Protein AF-A0A918XCP7-F1 (afdb_monomer)

pLDDT: mean 73.58, std 17.28, range [39.91, 93.5]

Mean predicted aligned error: 12.97 Å

Secondary structure (DSSP, 8-state):
-------S--B-TTS-BPPPHHHHHHHHHHHHTTT-EEEE-SS-EEEEE-PPTTSPPEEEEESSHHHHHHHHHHHHS------PPP-----

Radius of gyration: 19.3 Å; Cα contacts (8 Å, |Δi|>4): 84; chains: 1; bounding box: 57×40×42 Å

Foldseek 3Di:
DDPPPPPDQPADPVRDGDQDPVNLQVVCCVVCVVAWDWDDPVFKIKTWGDDDPPDDIDIDMDRDSVVSVVVVVVVPPPPPPPPPPPPPPDD

Structure (mmCIF, N/CA/C/O backbone):
data_AF-A0A918XCP7-F1
#
_entry.id   AF-A0A918XCP7-F1
#
loop_
_atom_site.group_PDB
_atom_site.id
_atom_site.type_symbol
_atom_site.label_atom_id
_atom_site.label_alt_id
_atom_site.label_comp_id
_atom_site.label_asym_id
_atom_site.label_entity_id
_atom_site.label_seq_id
_atom_site.pdbx_PDB_ins_code
_atom_site.Cartn_x
_atom_site.Cartn_y
_atom_site.Cartn_z
_atom_site.occupancy
_atom_site.B_iso_or_equiv
_atom_site.auth_seq_id
_atom_site.auth_comp_id
_atom_site.auth_asym_id
_atom_site.a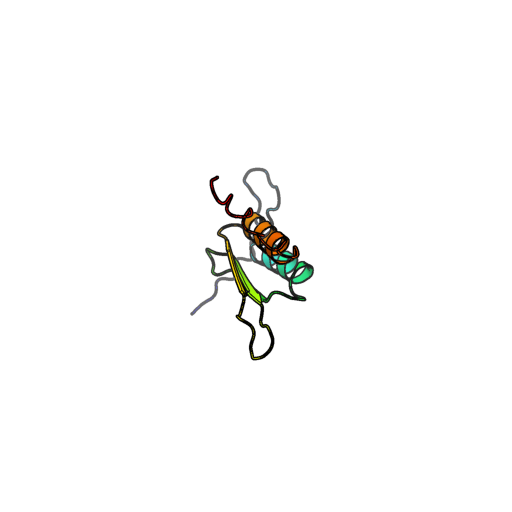uth_atom_id
_atom_site.pdbx_PDB_model_num
ATOM 1 N N . MET A 1 1 ? -2.500 -19.983 15.152 1.00 40.84 1 MET A N 1
ATOM 2 C CA . MET A 1 1 ? -2.045 -18.578 15.064 1.00 40.84 1 MET A CA 1
ATOM 3 C C . MET A 1 1 ? -3.289 -17.719 14.862 1.00 40.84 1 MET A C 1
ATOM 5 O O . MET A 1 1 ? -3.942 -17.861 13.839 1.00 40.84 1 MET A O 1
ATOM 9 N N . ARG A 1 2 ? -3.727 -16.986 15.893 1.00 39.91 2 ARG A N 1
ATOM 10 C CA . ARG A 1 2 ? -5.011 -16.263 15.920 1.00 39.91 2 ARG A CA 1
ATOM 11 C C . ARG A 1 2 ? -4.729 -14.826 15.479 1.00 39.91 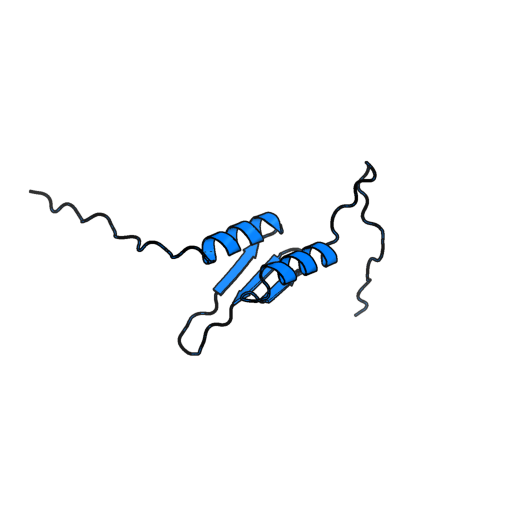2 ARG A C 1
ATOM 13 O O . ARG A 1 2 ? -4.019 -14.120 16.183 1.00 39.91 2 ARG A O 1
ATOM 20 N N . ILE A 1 3 ? -5.197 -14.431 14.298 1.00 41.56 3 ILE A N 1
ATOM 21 C CA . ILE A 1 3 ? -5.099 -13.044 13.830 1.00 41.56 3 ILE A CA 1
ATOM 22 C C . ILE A 1 3 ? -6.237 -12.297 14.524 1.00 41.56 3 ILE A C 1
ATOM 24 O O . ILE A 1 3 ? -7.403 -12.502 14.188 1.00 41.56 3 ILE A O 1
ATOM 28 N N . THR A 1 4 ? -5.928 -11.500 15.543 1.00 46.56 4 THR A N 1
ATOM 29 C CA . THR A 1 4 ? -6.885 -10.556 16.125 1.00 46.56 4 THR A CA 1
ATOM 30 C C . THR A 1 4 ? -7.180 -9.503 15.064 1.00 46.56 4 THR A C 1
ATOM 32 O O . THR A 1 4 ? -6.362 -8.632 14.784 1.00 46.56 4 THR A O 1
ATOM 35 N N . ARG A 1 5 ? -8.336 -9.623 14.412 1.00 47.53 5 ARG A N 1
ATOM 36 C CA . ARG A 1 5 ? -8.892 -8.566 13.572 1.00 47.53 5 ARG A CA 1
ATOM 37 C C . ARG A 1 5 ? -9.370 -7.479 14.533 1.0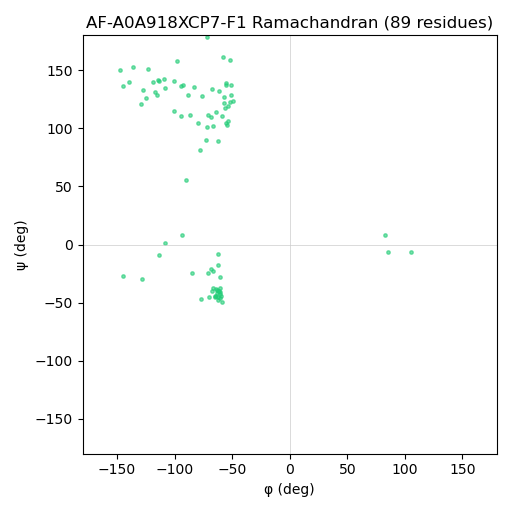0 47.53 5 ARG A C 1
ATOM 39 O O . ARG A 1 5 ? -10.374 -7.659 15.215 1.00 47.53 5 ARG A O 1
ATOM 46 N N . HIS A 1 6 ? -8.589 -6.417 14.684 1.00 52.19 6 HIS A N 1
ATOM 47 C CA . HIS A 1 6 ? -8.997 -5.258 15.469 1.00 52.19 6 HIS A CA 1
ATOM 48 C C . HIS A 1 6 ? -10.070 -4.498 14.667 1.00 52.19 6 HIS A C 1
ATOM 50 O O . HIS A 1 6 ? -9.749 -3.661 13.836 1.00 52.19 6 HIS A O 1
ATOM 56 N N . GLU A 1 7 ? -11.345 -4.847 14.865 1.00 58.00 7 GLU A N 1
ATOM 57 C CA . GLU A 1 7 ? -12.518 -4.108 14.360 1.00 58.00 7 GLU A CA 1
ATOM 58 C C . GLU A 1 7 ? -12.962 -3.052 15.391 1.00 58.00 7 GLU A C 1
ATOM 60 O O . GLU A 1 7 ? -14.092 -3.057 15.872 1.00 58.00 7 GLU A O 1
ATOM 65 N N . GLY A 1 8 ? -12.042 -2.172 15.795 1.00 51.34 8 GLY A N 1
ATOM 66 C CA . GLY A 1 8 ? -12.367 -0.986 16.591 1.00 51.34 8 GLY A CA 1
ATOM 67 C C . GLY A 1 8 ? -12.411 0.243 15.690 1.00 51.34 8 GLY A C 1
ATOM 68 O O . GLY A 1 8 ? -11.574 0.368 14.803 1.00 51.34 8 GLY A O 1
ATOM 69 N N . LEU A 1 9 ? -13.353 1.165 15.903 1.00 52.00 9 LEU A N 1
ATOM 70 C CA . LEU A 1 9 ? -13.261 2.505 15.316 1.00 52.00 9 LEU A CA 1
ATOM 71 C C . LEU A 1 9 ? -11.954 3.156 15.809 1.00 52.00 9 LEU A C 1
ATOM 73 O O . LEU A 1 9 ? -11.829 3.454 16.996 1.00 52.00 9 LEU A O 1
ATOM 77 N N . HIS A 1 10 ? -10.977 3.351 14.920 1.00 57.28 10 HIS A N 1
ATOM 78 C CA . HIS A 1 10 ? -9.714 4.023 15.239 1.00 57.28 10 HIS A CA 1
ATOM 79 C C . HIS A 1 10 ? -9.944 5.541 15.269 1.00 57.28 10 HIS A C 1
ATOM 81 O O . HIS A 1 10 ? -9.721 6.249 14.289 1.00 57.28 10 HIS A O 1
ATOM 87 N N . GLN A 1 11 ? -10.456 6.027 16.396 1.00 50.78 11 GLN A N 1
ATOM 88 C CA . GLN A 1 11 ? -10.540 7.453 16.697 1.00 50.78 11 GLN A CA 1
ATOM 89 C C . GLN A 1 11 ? -9.297 7.870 17.485 1.00 50.78 11 GLN A C 1
ATOM 91 O O . GLN A 1 11 ? -8.863 7.151 18.388 1.00 50.78 11 GLN A O 1
ATOM 96 N N . ASP A 1 12 ? -8.713 9.018 17.153 1.00 54.00 12 ASP A N 1
ATOM 97 C CA . ASP A 1 12 ? -7.746 9.655 18.045 1.00 54.00 12 ASP A CA 1
ATOM 98 C C . ASP A 1 12 ? -8.442 10.261 19.280 1.00 54.00 12 ASP A C 1
ATOM 100 O O . ASP A 1 12 ? -9.665 10.225 19.433 1.00 54.00 12 ASP A O 1
ATOM 104 N N . LEU A 1 13 ? -7.649 10.847 20.180 1.00 49.47 13 LEU A N 1
ATOM 105 C CA . LEU A 1 13 ? -8.141 11.511 21.392 1.00 49.47 13 LEU A CA 1
ATOM 106 C C . LEU A 1 13 ? -9.060 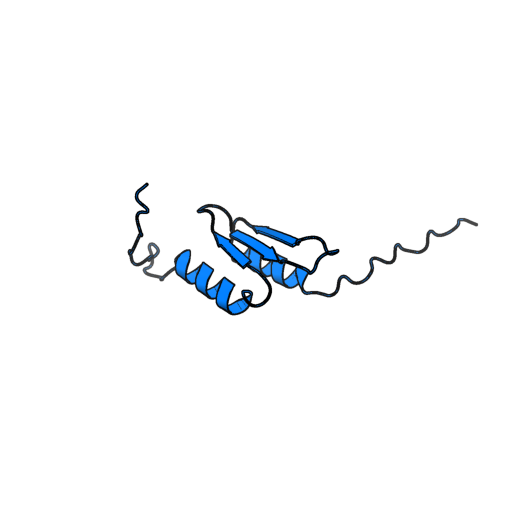12.717 21.107 1.00 49.47 13 LEU A C 1
ATOM 108 O O . LEU A 1 13 ? -9.638 13.260 22.047 1.00 49.47 13 LEU A O 1
ATOM 112 N N . THR A 1 14 ? -9.193 13.146 19.848 1.00 54.31 14 THR A N 1
ATOM 113 C CA . THR A 1 14 ? -10.074 14.239 19.416 1.00 54.31 14 THR A CA 1
ATOM 114 C C . THR A 1 14 ? -11.295 13.745 18.631 1.00 54.31 14 THR A C 1
ATOM 116 O O . THR A 1 14 ? -12.130 14.561 18.243 1.00 54.31 14 THR A O 1
ATOM 119 N N . GLY A 1 15 ? -11.460 12.428 18.450 1.00 52.88 15 GLY A N 1
ATOM 120 C CA . GLY A 1 15 ? -12.588 11.832 17.727 1.00 52.88 15 GLY A CA 1
ATOM 121 C C . GLY A 1 15 ? -12.414 11.808 16.204 1.00 52.88 15 GLY A C 1
ATOM 122 O O . GLY A 1 15 ? -13.354 11.454 15.490 1.00 52.88 15 GLY A O 1
ATOM 123 N N . GLN A 1 16 ? -11.235 12.164 15.689 1.00 50.06 16 GLN A N 1
ATOM 124 C CA . GLN A 1 16 ? -10.933 12.102 14.266 1.00 50.06 16 GLN A CA 1
ATOM 125 C C . GLN A 1 16 ? -10.690 10.639 13.872 1.00 50.06 16 GLN A C 1
ATOM 127 O O . GLN A 1 16 ? -9.887 9.946 14.497 1.00 50.06 16 GLN A O 1
ATOM 132 N N . ALA A 1 17 ? -11.376 10.151 12.836 1.00 57.62 17 ALA A N 1
ATOM 133 C CA . ALA A 1 17 ? -11.128 8.817 12.296 1.00 57.62 17 ALA A CA 1
ATOM 134 C C . ALA A 1 17 ? -9.779 8.812 11.563 1.00 57.62 17 ALA A C 1
ATOM 136 O O . ALA A 1 17 ? -9.632 9.455 10.522 1.00 57.62 17 ALA A O 1
ATOM 137 N N . TRP A 1 18 ? -8.788 8.112 12.109 1.00 58.88 18 TRP A N 1
ATOM 138 C CA . TRP A 1 18 ? -7.557 7.819 11.379 1.00 58.88 18 TRP A CA 1
ATOM 139 C C . TRP A 1 18 ? -7.812 6.584 10.518 1.00 58.88 18 TRP A C 1
ATOM 141 O O . TRP A 1 18 ? -8.39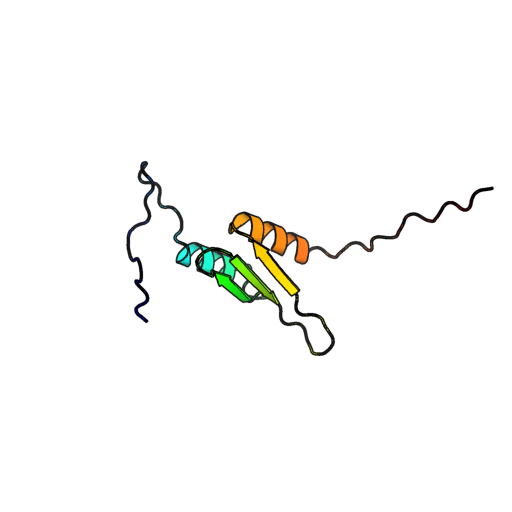7 5.613 10.997 1.00 58.88 18 TRP A O 1
ATOM 151 N N . GLU A 1 19 ? -7.384 6.611 9.252 1.00 68.94 19 GLU A N 1
ATOM 152 C CA . GLU A 1 19 ? -7.474 5.435 8.382 1.00 68.94 19 GLU A CA 1
ATOM 153 C C . GLU A 1 19 ? -6.730 4.271 9.041 1.00 68.94 19 GLU A C 1
ATOM 155 O O . GLU A 1 19 ? -5.529 4.353 9.316 1.00 68.94 19 GLU A O 1
ATOM 160 N N . THR A 1 20 ? -7.437 3.167 9.274 1.00 78.94 20 THR A N 1
ATOM 161 C CA . THR A 1 20 ? -6.819 1.923 9.738 1.00 78.94 20 THR A CA 1
ATOM 162 C C . THR A 1 20 ? -5.752 1.464 8.743 1.00 78.94 20 THR A C 1
ATOM 164 O O . THR A 1 20 ? -5.748 1.842 7.564 1.00 78.94 20 THR A O 1
ATOM 167 N N . GLU A 1 21 ? -4.841 0.587 9.164 1.00 82.06 21 GLU A N 1
ATOM 168 C CA . GLU A 1 21 ? -3.849 0.026 8.244 1.00 82.06 21 GLU A CA 1
ATOM 169 C C . GLU A 1 21 ? -4.525 -0.747 7.105 1.00 82.06 21 GLU A C 1
ATOM 171 O O . GLU A 1 21 ? -4.001 -0.803 5.994 1.00 82.06 21 GLU A O 1
ATOM 176 N N . HIS A 1 22 ? -5.719 -1.298 7.341 1.00 80.69 22 HIS A N 1
ATOM 177 C CA . HIS A 1 22 ? -6.506 -1.956 6.305 1.00 80.69 22 HIS A CA 1
ATOM 178 C C . HIS A 1 22 ? -7.067 -0.963 5.279 1.00 80.69 22 HIS A C 1
ATOM 180 O O . HIS A 1 22 ? -6.945 -1.204 4.078 1.00 80.69 22 HIS A O 1
ATOM 186 N N . GLU A 1 23 ? -7.629 0.161 5.729 1.00 86.00 23 GLU A N 1
ATOM 187 C CA . GLU A 1 23 ? -8.130 1.227 4.851 1.00 86.00 23 GLU A CA 1
ATOM 188 C C . GLU A 1 23 ? -6.995 1.882 4.065 1.00 86.00 23 GLU A C 1
ATOM 190 O O . GLU A 1 23 ? -7.074 2.005 2.842 1.00 86.00 23 GLU A O 1
ATOM 195 N N . THR A 1 24 ? -5.885 2.186 4.738 1.00 88.50 24 THR A N 1
ATOM 196 C CA . THR A 1 24 ? -4.675 2.710 4.099 1.00 88.50 24 THR A CA 1
ATOM 197 C C . THR A 1 24 ? -4.144 1.725 3.053 1.00 88.50 24 THR A C 1
ATOM 199 O O . THR A 1 24 ? -3.822 2.116 1.931 1.00 88.50 24 THR A O 1
ATOM 202 N N . LEU A 1 25 ? -4.091 0.424 3.366 1.00 88.31 25 LEU A N 1
ATOM 203 C CA . LEU A 1 25 ? -3.671 -0.600 2.409 1.00 88.31 25 LEU A CA 1
ATOM 204 C C . LEU A 1 25 ? -4.626 -0.694 1.216 1.00 88.31 25 LEU A C 1
ATOM 206 O O . LEU A 1 25 ? -4.164 -0.821 0.080 1.00 88.31 25 LEU A O 1
ATOM 210 N N . ALA A 1 26 ? -5.937 -0.625 1.451 1.00 89.81 26 ALA A N 1
ATOM 211 C CA . ALA A 1 26 ? -6.941 -0.629 0.394 1.00 89.81 26 ALA A CA 1
ATOM 212 C C . ALA A 1 26 ? -6.786 0.592 -0.523 1.00 89.81 26 ALA A C 1
ATOM 214 O O . ALA A 1 26 ? -6.748 0.425 -1.742 1.00 89.81 26 ALA A O 1
ATOM 215 N N . ARG A 1 27 ? -6.588 1.791 0.040 1.00 92.06 27 ARG A N 1
ATOM 216 C CA . ARG A 1 27 ? -6.308 3.025 -0.711 1.00 92.06 27 ARG A CA 1
ATOM 217 C C . ARG A 1 27 ? -5.046 2.894 -1.560 1.00 92.06 27 ARG A C 1
ATOM 219 O O . ARG A 1 27 ? -5.067 3.176 -2.759 1.00 92.06 27 ARG A O 1
ATOM 226 N N . LEU A 1 28 ? -3.950 2.428 -0.959 1.00 91.38 28 LEU A N 1
ATOM 227 C CA . LEU A 1 28 ? -2.678 2.230 -1.654 1.00 91.38 28 LEU A CA 1
ATOM 228 C C . LEU A 1 28 ? -2.814 1.227 -2.802 1.00 91.38 28 LEU A C 1
ATOM 230 O O . LEU A 1 28 ? -2.315 1.479 -3.897 1.00 91.38 28 LEU A O 1
ATOM 234 N N . ARG A 1 29 ? -3.525 0.117 -2.587 1.00 93.06 29 ARG A N 1
ATOM 235 C CA . ARG A 1 29 ? -3.796 -0.880 -3.632 1.00 93.06 29 ARG A CA 1
ATOM 236 C C . ARG A 1 29 ? -4.721 -0.348 -4.719 1.00 93.06 29 ARG A C 1
ATOM 238 O O . ARG A 1 29 ? -4.463 -0.612 -5.885 1.00 93.06 29 ARG A O 1
ATOM 245 N N . ALA A 1 30 ? -5.747 0.424 -4.381 1.00 92.62 30 ALA A N 1
ATOM 246 C CA . ALA A 1 30 ? -6.616 1.042 -5.380 1.00 92.62 30 ALA A CA 1
ATOM 247 C C . ALA A 1 30 ? -5.823 1.987 -6.296 1.00 92.62 30 ALA A C 1
ATOM 249 O O . ALA A 1 30 ? -6.000 1.980 -7.512 1.00 92.62 30 ALA A O 1
ATOM 250 N N . ARG A 1 31 ? -4.891 2.756 -5.721 1.00 92.81 31 ARG A N 1
ATOM 251 C CA . ARG A 1 31 ? -4.077 3.721 -6.465 1.00 92.81 31 ARG A CA 1
ATOM 252 C C . ARG A 1 31 ? -2.948 3.070 -7.266 1.00 92.81 31 ARG A C 1
ATOM 254 O O . ARG A 1 31 ? -2.757 3.389 -8.436 1.00 92.81 31 ARG A O 1
ATOM 261 N N . TRP A 1 32 ? -2.193 2.164 -6.652 1.00 91.69 32 TRP A N 1
ATOM 262 C CA . TRP A 1 32 ? -0.924 1.654 -7.190 1.00 91.69 32 TRP A CA 1
ATOM 263 C C . TRP A 1 32 ? -0.960 0.171 -7.579 1.00 91.69 32 TRP A C 1
ATOM 265 O O . TRP A 1 32 ? -0.028 -0.314 -8.220 1.00 91.69 32 TRP A O 1
ATOM 275 N N . GLY A 1 33 ? -2.036 -0.546 -7.241 1.00 88.25 33 GLY A N 1
ATOM 276 C CA . GLY A 1 33 ? -2.183 -1.999 -7.406 1.00 88.25 33 GLY A CA 1
ATOM 277 C C . GLY A 1 33 ? -2.118 -2.502 -8.845 1.00 88.25 33 GLY A C 1
ATOM 278 O O . GLY A 1 33 ? -1.857 -3.676 -9.077 1.00 88.25 33 GLY A O 1
ATOM 279 N N . HIS A 1 34 ? -2.303 -1.611 -9.819 1.00 88.38 34 HIS A N 1
ATOM 280 C CA . HIS A 1 34 ? -2.157 -1.924 -11.239 1.00 88.38 34 HIS A CA 1
ATOM 281 C C . HIS A 1 34 ? -0.699 -2.217 -11.644 1.00 88.38 34 HIS A C 1
ATOM 283 O O . HIS A 1 34 ? -0.465 -2.845 -12.674 1.00 88.38 34 HIS A O 1
ATOM 289 N N . ARG A 1 35 ? 0.285 -1.757 -10.859 1.00 85.81 35 ARG A N 1
ATOM 290 C CA . ARG A 1 35 ? 1.723 -1.936 -11.132 1.00 85.81 35 ARG A CA 1
ATOM 291 C C . ARG A 1 35 ? 2.496 -2.516 -9.951 1.00 85.81 35 ARG A C 1
ATOM 293 O O . ARG A 1 35 ? 3.499 -3.196 -10.156 1.00 85.81 35 ARG A O 1
ATOM 300 N N . TRP A 1 36 ? 2.042 -2.238 -8.735 1.00 90.00 36 TRP A N 1
ATOM 301 C CA . TRP A 1 36 ? 2.720 -2.594 -7.498 1.00 90.00 36 TRP A CA 1
ATOM 302 C C . TRP A 1 36 ? 1.871 -3.552 -6.674 1.00 90.00 36 TRP A C 1
ATOM 304 O O . TRP A 1 36 ? 0.706 -3.292 -6.392 1.00 90.00 36 TRP A O 1
ATOM 314 N N . HIS A 1 37 ? 2.478 -4.633 -6.211 1.00 91.06 37 HIS A N 1
ATOM 315 C CA . HIS A 1 37 ? 1.916 -5.477 -5.176 1.00 91.06 37 HIS A CA 1
ATOM 316 C C . HIS A 1 37 ? 2.306 -4.912 -3.804 1.00 91.06 37 HIS A C 1
ATOM 318 O O . HIS A 1 37 ? 3.479 -4.919 -3.437 1.00 91.06 37 HIS A O 1
ATOM 324 N N . ILE A 1 38 ? 1.323 -4.393 -3.059 1.00 92.94 38 ILE A N 1
ATOM 325 C CA . ILE A 1 38 ? 1.548 -3.687 -1.787 1.00 92.94 38 ILE A CA 1
ATOM 326 C C . ILE A 1 38 ? 1.071 -4.529 -0.604 1.00 92.94 38 ILE A C 1
ATOM 328 O O . ILE A 1 38 ? -0.042 -5.074 -0.618 1.00 92.94 38 ILE A O 1
ATOM 332 N N . VAL A 1 39 ? 1.901 -4.599 0.437 1.00 92.31 39 VAL A N 1
ATOM 333 C CA . VAL A 1 39 ? 1.628 -5.280 1.708 1.00 92.31 39 VAL A CA 1
ATOM 334 C C . VAL A 1 39 ? 2.058 -4.419 2.897 1.00 92.31 39 VAL A C 1
ATOM 336 O O . VAL A 1 39 ? 2.981 -3.612 2.794 1.00 92.31 39 VAL A O 1
ATOM 339 N N . TYR A 1 40 ? 1.405 -4.624 4.039 1.00 88.88 40 TYR A N 1
ATOM 340 C CA . TYR A 1 40 ? 1.821 -4.076 5.327 1.00 88.88 40 TYR A CA 1
ATOM 341 C C . TYR A 1 40 ? 2.209 -5.220 6.261 1.00 88.88 40 TYR A C 1
ATOM 343 O O . TYR A 1 40 ? 1.449 -6.172 6.428 1.00 88.88 40 TYR A O 1
ATOM 351 N N . THR A 1 41 ? 3.395 -5.141 6.859 1.00 88.25 41 THR A N 1
ATOM 352 C CA . THR A 1 41 ? 3.948 -6.205 7.716 1.00 88.25 41 THR A CA 1
ATOM 353 C C . THR A 1 41 ? 3.644 -6.018 9.205 1.00 88.25 41 THR A C 1
ATOM 355 O O . THR A 1 41 ? 4.217 -6.713 10.039 1.00 88.25 41 THR A O 1
ATOM 358 N N . GLY A 1 42 ? 2.794 -5.053 9.570 1.00 82.56 42 GLY A N 1
ATOM 359 C CA . GLY A 1 42 ? 2.595 -4.641 10.966 1.00 82.56 42 GLY A CA 1
ATOM 360 C C . GLY A 1 42 ? 3.602 -3.592 11.452 1.00 82.56 42 GLY A C 1
ATOM 361 O O . GLY A 1 42 ? 3.480 -3.096 12.566 1.00 82.56 42 GLY A O 1
ATOM 362 N N . ARG A 1 43 ? 4.617 -3.264 10.640 1.00 85.06 43 ARG A N 1
ATOM 363 C CA . ARG A 1 43 ? 5.626 -2.226 10.938 1.00 85.06 43 ARG A CA 1
ATOM 364 C C . ARG A 1 43 ? 6.088 -1.454 9.711 1.00 85.06 43 ARG A C 1
ATOM 366 O O . ARG A 1 43 ? 6.526 -0.316 9.831 1.00 85.06 43 ARG A O 1
ATOM 373 N N . THR A 1 44 ? 6.031 -2.074 8.538 1.00 88.75 44 THR A N 1
ATOM 374 C CA . THR A 1 44 ? 6.589 -1.503 7.315 1.00 88.75 44 THR A CA 1
ATOM 375 C C . THR A 1 44 ? 5.655 -1.767 6.150 1.00 88.75 44 THR A C 1
ATOM 377 O O . THR A 1 44 ? 5.077 -2.848 6.020 1.00 88.75 44 THR A O 1
ATOM 380 N N . TRP A 1 45 ? 5.520 -0.759 5.302 1.00 92.31 45 TRP A N 1
ATOM 381 C CA . TRP A 1 45 ? 4.834 -0.839 4.028 1.00 92.31 45 TRP A CA 1
ATOM 382 C C . TRP A 1 45 ? 5.833 -1.270 2.968 1.00 92.31 45 TRP A C 1
ATOM 384 O O . TRP A 1 45 ? 6.911 -0.688 2.871 1.00 92.31 45 TRP A O 1
ATOM 394 N N . ILE A 1 46 ? 5.491 -2.294 2.196 1.00 91.75 46 ILE A N 1
ATOM 395 C CA . ILE A 1 46 ? 6.355 -2.848 1.154 1.00 91.75 46 ILE A CA 1
ATOM 396 C C . ILE A 1 46 ? 5.561 -2.887 -0.144 1.00 91.75 46 ILE A C 1
ATOM 398 O O . ILE A 1 46 ? 4.426 -3.365 -0.161 1.00 91.75 46 ILE A O 1
ATOM 402 N N . ALA A 1 47 ? 6.167 -2.414 -1.225 1.00 93.50 47 ALA A N 1
ATOM 403 C CA . ALA A 1 47 ? 5.621 -2.467 -2.567 1.00 93.50 47 ALA A CA 1
ATOM 404 C C . ALA A 1 47 ? 6.613 -3.158 -3.502 1.00 93.50 47 ALA A 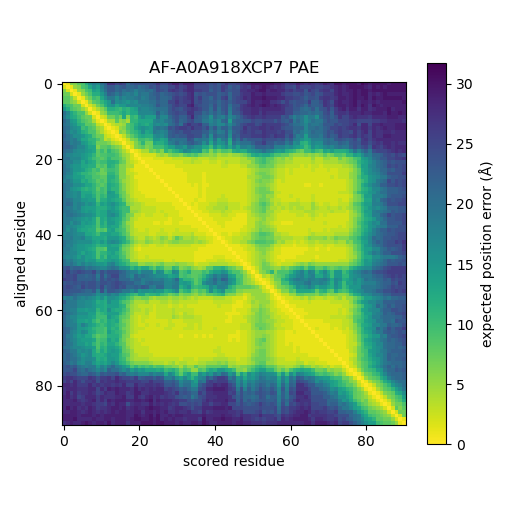C 1
ATOM 406 O O . ALA A 1 47 ? 7.770 -2.756 -3.600 1.00 93.50 47 ALA A O 1
ATOM 407 N N . THR A 1 48 ? 6.159 -4.189 -4.209 1.00 91.69 48 THR A N 1
ATOM 408 C CA . THR A 1 48 ? 6.977 -4.926 -5.176 1.00 91.69 48 THR A CA 1
ATOM 409 C C . THR A 1 48 ? 6.386 -4.839 -6.578 1.00 91.69 48 THR A C 1
ATOM 411 O O . THR A 1 48 ? 5.172 -4.930 -6.743 1.00 91.69 48 THR A O 1
ATOM 414 N N . THR A 1 49 ? 7.218 -4.687 -7.610 1.00 88.25 49 THR A N 1
ATOM 415 C CA . THR A 1 49 ? 6.793 -4.899 -9.006 1.00 88.25 49 THR A CA 1
ATOM 416 C C . THR A 1 49 ? 7.417 -6.168 -9.552 1.00 88.25 49 THR A C 1
ATOM 418 O O . THR A 1 49 ? 8.584 -6.462 -9.298 1.00 88.25 49 THR A O 1
ATOM 421 N N . TYR A 1 50 ? 6.651 -6.901 -10.352 1.00 74.12 50 TYR A N 1
ATOM 422 C CA . TYR A 1 50 ? 7.189 -7.974 -11.175 1.00 74.12 50 TYR A CA 1
ATOM 423 C C . TYR A 1 50 ? 7.341 -7.448 -12.598 1.00 74.12 50 TYR A C 1
ATOM 425 O O . TYR A 1 50 ? 6.350 -7.130 -13.256 1.00 74.12 50 TYR A O 1
ATOM 433 N N . HIS A 1 51 ? 8.578 -7.354 -13.079 1.00 67.19 51 HIS A N 1
ATOM 434 C CA . HIS A 1 51 ? 8.833 -7.163 -14.502 1.00 67.19 51 HIS A CA 1
ATOM 435 C C . HIS A 1 51 ? 9.150 -8.506 -15.173 1.00 67.19 51 HIS A C 1
ATOM 437 O O . HIS A 1 51 ? 9.495 -9.489 -14.520 1.00 67.19 51 HIS A O 1
ATOM 443 N N . ARG A 1 52 ? 8.954 -8.547 -16.497 1.00 58.38 52 ARG A N 1
ATOM 444 C CA . ARG A 1 52 ? 9.134 -9.727 -17.358 1.00 58.38 52 ARG A CA 1
ATOM 445 C C . ARG A 1 52 ? 10.511 -10.392 -17.160 1.00 58.38 52 ARG A C 1
ATOM 447 O O . ARG A 1 52 ? 11.447 -9.711 -16.739 1.00 58.38 52 ARG A O 1
ATOM 454 N N . PRO A 1 53 ? 10.664 -11.680 -17.528 1.00 54.31 53 PRO A N 1
ATOM 455 C CA . PRO A 1 53 ? 11.957 -12.361 -17.490 1.00 54.31 53 PRO A CA 1
ATOM 456 C C . PRO A 1 53 ? 13.044 -11.519 -18.176 1.00 54.31 53 PRO A C 1
ATOM 458 O O . PRO A 1 53 ? 12.873 -11.116 -19.325 1.00 54.31 53 PRO A O 1
ATOM 461 N N . GLY A 1 54 ? 14.123 -11.213 -17.448 1.00 61.56 54 GLY A N 1
ATOM 462 C CA . GLY A 1 54 ? 15.206 -10.324 -17.895 1.00 61.56 54 GLY A CA 1
ATOM 463 C C . GLY A 1 54 ? 15.218 -8.927 -17.257 1.00 61.56 54 GLY A C 1
ATOM 464 O O . GLY A 1 54 ? 16.175 -8.187 -17.456 1.00 61.56 54 GLY A O 1
ATOM 465 N N . HIS A 1 55 ? 14.207 -8.567 -16.460 1.00 63.47 55 HIS A N 1
ATOM 466 C CA . HIS A 1 55 ? 14.171 -7.312 -15.705 1.00 63.47 55 HIS A CA 1
ATOM 467 C C . HIS A 1 55 ? 14.212 -7.560 -14.194 1.00 63.47 55 HIS A C 1
ATOM 469 O O . HIS A 1 55 ? 13.580 -8.485 -13.687 1.00 63.47 55 HIS A O 1
ATOM 475 N N . CYS A 1 56 ? 14.930 -6.705 -13.465 1.00 65.69 56 CYS A N 1
ATOM 476 C CA . CYS A 1 56 ? 14.989 -6.772 -12.008 1.00 65.69 56 CYS A CA 1
ATOM 477 C C . CYS A 1 56 ? 13.631 -6.419 -11.380 1.00 65.69 56 CYS A C 1
ATOM 479 O O . CYS A 1 56 ? 13.020 -5.408 -11.730 1.00 65.69 56 CYS A O 1
ATOM 481 N N . THR A 1 57 ? 13.193 -7.231 -10.416 1.00 79.69 57 THR A N 1
ATOM 482 C CA . THR A 1 57 ? 12.109 -6.904 -9.478 1.00 79.69 57 THR A CA 1
ATOM 483 C C . THR A 1 57 ? 12.468 -5.624 -8.729 1.00 79.69 57 THR A C 1
ATOM 485 O O . THR A 1 57 ? 13.545 -5.546 -8.134 1.00 79.69 57 THR A O 1
ATOM 488 N N . GLN A 1 58 ? 11.577 -4.631 -8.737 1.00 84.88 58 GLN A N 1
ATOM 489 C CA . GLN A 1 58 ? 11.755 -3.423 -7.933 1.00 84.88 58 GLN A CA 1
ATOM 490 C C . GLN A 1 58 ? 11.018 -3.577 -6.604 1.00 84.88 58 GLN A C 1
ATOM 492 O O . GLN A 1 58 ? 9.886 -4.063 -6.571 1.00 84.88 58 GLN A O 1
ATOM 497 N N . VAL A 1 59 ? 11.672 -3.170 -5.516 1.00 89.44 59 VAL A N 1
ATOM 498 C CA . VAL A 1 59 ? 11.135 -3.235 -4.156 1.00 89.44 59 VAL A CA 1
ATOM 499 C C . VAL A 1 59 ? 11.300 -1.868 -3.510 1.00 89.44 59 VAL A C 1
ATOM 501 O O . VAL A 1 59 ? 12.420 -1.384 -3.384 1.00 89.44 59 VAL A O 1
ATOM 504 N N . GLU A 1 60 ? 10.188 -1.276 -3.091 1.00 91.69 60 GLU A N 1
ATOM 505 C CA . GLU A 1 60 ? 10.153 -0.049 -2.298 1.00 91.69 60 GLU A CA 1
ATOM 506 C C . GLU A 1 60 ? 9.608 -0.381 -0.909 1.00 91.69 60 GLU A C 1
ATOM 508 O O . GLU A 1 60 ? 8.689 -1.197 -0.766 1.00 91.69 60 GLU A O 1
ATOM 513 N N . SER A 1 61 ? 10.175 0.230 0.127 1.00 91.56 61 SER A N 1
ATOM 514 C CA . SER A 1 61 ? 9.737 0.002 1.500 1.00 91.56 61 SER A CA 1
ATOM 515 C C . SER A 1 61 ? 9.842 1.264 2.334 1.00 91.56 61 SER A C 1
ATOM 517 O O . SER A 1 61 ? 10.864 1.955 2.297 1.00 91.56 61 SER A O 1
ATOM 519 N N . ALA A 1 62 ? 8.816 1.528 3.137 1.00 90.06 62 ALA A N 1
ATOM 520 C CA . ALA A 1 62 ? 8.790 2.685 4.015 1.00 90.06 62 ALA A CA 1
ATOM 521 C C . ALA A 1 62 ? 8.031 2.411 5.326 1.00 90.06 62 ALA A C 1
ATOM 523 O O . ALA A 1 62 ? 7.089 1.613 5.349 1.00 90.06 62 ALA A O 1
ATOM 524 N N . PRO A 1 63 ? 8.407 3.074 6.435 1.00 82.69 63 PRO A N 1
ATOM 525 C CA . PRO A 1 63 ? 7.714 2.950 7.717 1.00 82.69 63 PRO A CA 1
ATOM 526 C C . PRO A 1 63 ? 6.327 3.609 7.716 1.00 82.69 63 PRO A C 1
ATOM 528 O O . PRO A 1 63 ? 5.462 3.201 8.485 1.00 82.69 63 PRO A O 1
ATOM 531 N N . THR A 1 64 ? 6.084 4.594 6.845 1.00 86.69 64 THR A N 1
ATOM 532 C CA . THR A 1 64 ? 4.797 5.299 6.749 1.00 86.69 64 THR A CA 1
ATOM 533 C C . THR A 1 64 ? 4.211 5.202 5.339 1.00 86.69 64 THR A C 1
ATOM 535 O O . THR A 1 64 ? 4.964 5.122 4.363 1.00 86.69 64 THR A O 1
ATOM 538 N N . PRO A 1 65 ? 2.872 5.239 5.197 1.00 85.94 65 PRO A N 1
ATOM 539 C CA . PRO A 1 65 ? 2.233 5.163 3.886 1.00 85.94 65 PRO A CA 1
ATOM 540 C C . PRO A 1 65 ? 2.605 6.356 2.998 1.00 85.94 65 PRO A C 1
ATOM 542 O O . PRO A 1 65 ? 2.887 6.165 1.821 1.00 85.94 65 PRO A O 1
ATOM 545 N N . GLY A 1 66 ? 2.706 7.569 3.557 1.00 87.12 66 GLY A N 1
ATOM 546 C CA . GLY A 1 66 ? 3.090 8.761 2.792 1.00 87.12 66 GLY A CA 1
ATOM 547 C C . GLY A 1 66 ? 4.499 8.671 2.197 1.00 87.12 66 GLY A C 1
ATOM 548 O O . GLY A 1 66 ? 4.700 9.025 1.038 1.00 87.12 66 GLY A O 1
ATOM 549 N N . GLN A 1 67 ? 5.463 8.127 2.950 1.00 87.94 67 GLN A N 1
ATOM 550 C CA . GLN A 1 67 ? 6.816 7.893 2.435 1.00 87.94 67 GLN A CA 1
ATOM 551 C C . GLN A 1 67 ? 6.832 6.819 1.343 1.00 87.94 67 GLN A C 1
ATOM 553 O O . GLN A 1 67 ? 7.556 6.969 0.358 1.00 87.94 67 GLN A O 1
ATOM 558 N N . LEU A 1 68 ? 6.017 5.764 1.483 1.00 91.69 68 LEU A N 1
ATOM 559 C CA . LEU A 1 68 ? 5.878 4.764 0.427 1.00 91.69 68 LEU A CA 1
ATOM 560 C C . LEU A 1 68 ? 5.312 5.409 -0.846 1.00 91.69 68 LEU A C 1
ATOM 562 O O . LEU A 1 68 ? 5.872 5.223 -1.919 1.00 91.69 68 LEU A O 1
ATOM 566 N N . GLU A 1 69 ? 4.248 6.209 -0.752 1.00 91.62 69 GLU A N 1
ATOM 567 C CA . GLU A 1 69 ? 3.652 6.883 -1.918 1.00 91.62 69 GLU A CA 1
ATOM 568 C C . GLU A 1 69 ? 4.634 7.827 -2.626 1.00 91.62 69 GLU A C 1
ATOM 570 O O . GLU A 1 69 ? 4.651 7.887 -3.859 1.00 91.62 69 GLU A O 1
ATOM 575 N N . GLU A 1 70 ? 5.483 8.532 -1.878 1.00 91.19 70 GLU A N 1
ATOM 576 C CA . GLU A 1 70 ? 6.528 9.385 -2.446 1.00 91.19 70 GLU A CA 1
ATOM 577 C C . GLU A 1 70 ? 7.579 8.559 -3.210 1.00 91.19 70 GLU A C 1
ATOM 579 O O . GLU A 1 70 ? 7.956 8.909 -4.332 1.00 91.19 70 GLU A O 1
ATOM 584 N N . GLN A 1 71 ? 8.028 7.435 -2.637 1.00 90.56 71 GLN A N 1
ATOM 585 C CA . GLN A 1 71 ? 8.941 6.499 -3.305 1.00 90.56 71 GLN A CA 1
ATOM 586 C C . GLN A 1 71 ? 8.317 5.921 -4.581 1.00 90.56 71 GLN A C 1
ATOM 588 O O . GLN A 1 71 ? 8.944 5.952 -5.639 1.00 90.56 71 GLN A O 1
ATOM 593 N N . LEU A 1 72 ? 7.057 5.483 -4.514 1.00 90.25 72 LEU A N 1
ATOM 594 C CA . LEU A 1 72 ? 6.313 4.958 -5.661 1.00 90.25 72 LEU A CA 1
ATOM 595 C C . LEU A 1 72 ? 6.148 6.002 -6.771 1.00 90.25 72 LEU A C 1
ATOM 597 O O . LEU A 1 72 ? 6.323 5.689 -7.948 1.00 90.25 72 LEU A O 1
ATOM 601 N N . THR A 1 73 ? 5.881 7.255 -6.406 1.00 89.50 73 THR A N 1
ATOM 602 C CA . THR A 1 73 ? 5.799 8.370 -7.360 1.00 89.50 73 THR A CA 1
ATOM 603 C C . THR A 1 73 ? 7.148 8.615 -8.036 1.00 89.50 73 THR A C 1
ATOM 605 O O . THR A 1 73 ? 7.213 8.744 -9.259 1.00 89.50 73 THR A O 1
ATOM 608 N N . ARG A 1 74 ? 8.249 8.609 -7.271 1.00 86.50 74 ARG A N 1
ATOM 609 C CA . ARG A 1 74 ? 9.610 8.740 -7.820 1.00 86.50 74 ARG A CA 1
ATOM 610 C C . ARG A 1 74 ? 9.991 7.577 -8.733 1.00 86.50 74 ARG A C 1
ATOM 612 O O . ARG A 1 74 ? 10.629 7.800 -9.756 1.00 86.50 74 ARG A O 1
ATOM 619 N N . ALA A 1 75 ? 9.583 6.358 -8.397 1.00 83.19 75 ALA A N 1
ATOM 620 C CA . ALA A 1 75 ? 9.843 5.168 -9.201 1.00 83.19 75 ALA A CA 1
ATOM 621 C C . ALA A 1 75 ? 9.117 5.177 -10.561 1.00 83.19 75 ALA A C 1
ATOM 623 O O . ALA A 1 75 ? 9.538 4.487 -11.490 1.00 83.19 75 ALA A O 1
ATOM 624 N N . LEU A 1 76 ? 8.031 5.947 -10.687 1.00 76.00 76 LEU A N 1
ATOM 625 C CA . LEU A 1 76 ? 7.299 6.134 -11.941 1.00 76.00 76 LEU A CA 1
ATOM 626 C C . LEU A 1 76 ? 7.884 7.220 -12.838 1.00 76.00 76 LEU A C 1
ATOM 628 O O . LEU A 1 76 ? 7.665 7.171 -14.050 1.00 76.00 76 LEU A O 1
ATOM 632 N N . ALA A 1 77 ? 8.602 8.191 -12.269 1.00 69.69 77 ALA A N 1
ATOM 633 C CA . ALA A 1 77 ? 9.267 9.205 -13.066 1.00 69.69 77 ALA A CA 1
ATOM 634 C C . ALA A 1 77 ? 10.296 8.518 -13.982 1.00 69.69 77 ALA A C 1
ATOM 636 O O . ALA A 1 77 ? 11.070 7.680 -13.504 1.00 69.69 77 ALA A O 1
ATOM 637 N N . PRO A 1 78 ? 10.335 8.837 -15.292 1.00 56.38 78 PRO A N 1
ATOM 638 C CA . PRO A 1 78 ? 11.437 8.394 -16.124 1.00 56.38 78 PRO A CA 1
ATOM 639 C C . PRO A 1 78 ? 12.708 8.905 -15.458 1.00 56.38 78 PRO A C 1
ATOM 641 O O . PRO A 1 78 ? 12.873 10.112 -15.278 1.00 56.38 78 PRO A O 1
ATOM 644 N N . ARG A 1 79 ? 13.574 7.979 -15.030 1.00 56.31 79 ARG A N 1
ATOM 645 C CA . ARG A 1 79 ? 14.918 8.325 -14.581 1.00 56.31 79 ARG A CA 1
ATOM 646 C C . ARG A 1 79 ? 15.531 9.101 -15.735 1.00 56.31 79 ARG A C 1
ATOM 648 O O . ARG A 1 79 ? 15.878 8.498 -16.749 1.00 56.31 79 ARG A O 1
ATOM 655 N N . ALA A 1 80 ? 15.604 10.426 -15.616 1.00 50.94 80 ALA A N 1
ATOM 656 C CA . ALA A 1 80 ? 16.431 11.206 -16.513 1.00 50.94 80 ALA A CA 1
ATOM 657 C C . ALA A 1 80 ? 17.801 10.521 -16.481 1.00 50.94 80 ALA A C 1
ATOM 659 O O . ALA A 1 80 ? 18.274 10.206 -15.379 1.00 50.94 80 ALA A O 1
ATOM 660 N N . PRO A 1 81 ? 18.398 10.178 -17.635 1.00 50.09 81 PRO A N 1
ATOM 661 C CA . PRO A 1 81 ? 19.741 9.646 -17.617 1.00 50.09 81 PRO A CA 1
ATOM 662 C C . PRO A 1 81 ? 20.579 10.654 -16.837 1.00 50.09 81 PRO A C 1
ATOM 664 O O . PRO A 1 81 ? 20.634 11.831 -17.195 1.00 50.09 81 PRO A O 1
ATOM 667 N N . VAL A 1 82 ? 21.172 10.206 -15.729 1.00 55.25 82 VAL A N 1
ATOM 668 C CA . VAL A 1 82 ? 22.299 10.910 -15.130 1.00 55.25 82 VAL A CA 1
ATOM 669 C C . VAL A 1 82 ? 23.371 10.842 -16.204 1.00 55.25 82 VAL A C 1
ATOM 671 O O . VAL A 1 82 ? 24.101 9.863 -16.315 1.00 55.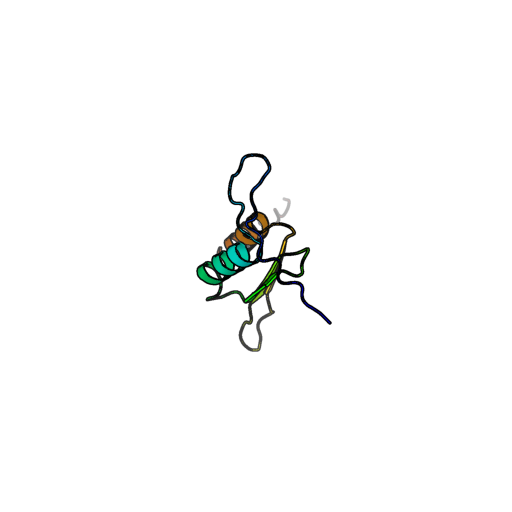25 82 VAL A O 1
ATOM 674 N N . VAL A 1 83 ? 23.371 11.834 -17.089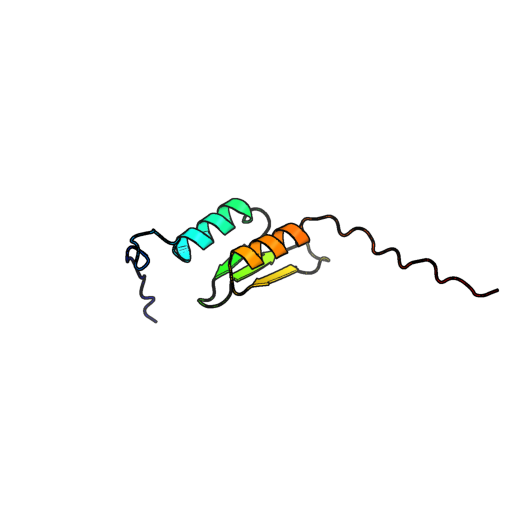 1.00 56.97 83 VAL A N 1
ATOM 675 C CA . VAL A 1 83 ? 24.505 12.123 -17.944 1.00 56.97 83 VAL A CA 1
ATOM 676 C C . VAL A 1 83 ? 25.553 12.626 -16.958 1.00 56.97 83 VAL A C 1
ATOM 678 O O . VAL A 1 83 ? 25.334 13.683 -16.358 1.00 56.97 83 VAL A O 1
ATOM 681 N N . PRO A 1 84 ? 26.631 11.869 -16.676 1.00 60.44 84 PRO A N 1
ATOM 682 C CA . PRO A 1 84 ? 27.717 12.431 -15.895 1.00 60.44 84 PRO A CA 1
ATOM 683 C C . PRO A 1 84 ? 28.168 13.710 -16.613 1.00 60.44 84 PRO A C 1
ATOM 685 O O . PRO A 1 84 ? 28.234 13.700 -17.848 1.00 60.44 84 PRO A O 1
ATOM 688 N N . PRO A 1 85 ? 28.435 14.815 -15.892 1.00 59.94 85 PRO A N 1
ATOM 689 C CA . PRO A 1 85 ? 28.986 15.998 -16.536 1.00 59.94 85 PRO A CA 1
ATOM 690 C C . PRO A 1 85 ? 30.212 15.556 -17.345 1.00 59.94 85 PRO A C 1
ATOM 692 O O . PRO A 1 85 ? 30.970 14.707 -16.853 1.00 59.94 85 PRO A O 1
ATOM 695 N N . PRO A 1 86 ? 30.396 16.047 -18.588 1.00 59.12 86 PRO A N 1
ATOM 696 C CA . PRO A 1 86 ? 31.586 15.714 -19.351 1.00 59.12 86 PRO A CA 1
ATOM 697 C C . PRO A 1 86 ? 32.782 16.015 -18.456 1.00 59.12 86 PRO A C 1
ATOM 699 O O . PRO A 1 86 ? 32.904 17.119 -17.926 1.00 59.12 86 PRO A O 1
ATOM 702 N N . ARG A 1 87 ? 33.612 14.994 -18.214 1.00 61.50 87 ARG A N 1
ATOM 703 C CA . ARG A 1 87 ? 34.885 15.157 -17.520 1.00 61.50 87 ARG A CA 1
ATOM 704 C C . ARG A 1 87 ? 35.616 16.250 -18.288 1.00 61.50 87 ARG A C 1
ATOM 706 O O . ARG A 1 87 ? 36.047 15.988 -19.407 1.00 61.50 87 ARG A O 1
ATOM 713 N N . SER A 1 88 ? 35.702 17.455 -17.724 1.00 54.00 88 SER A N 1
ATOM 714 C CA . SER A 1 88 ? 36.553 18.506 -18.264 1.00 54.00 88 SER A CA 1
ATOM 715 C C . SER A 1 88 ? 37.951 17.913 -18.353 1.00 54.00 88 SER A C 1
ATOM 717 O O . SER A 1 88 ? 38.600 17.668 -17.335 1.00 54.00 88 SER A O 1
ATOM 719 N N . ALA A 1 89 ? 38.365 17.568 -19.570 1.00 54.72 89 ALA A N 1
ATOM 720 C CA . ALA A 1 89 ? 39.752 17.293 -19.858 1.00 54.72 89 ALA A CA 1
ATOM 721 C C . ALA A 1 89 ? 40.471 18.616 -19.615 1.00 54.72 89 ALA A C 1
ATOM 723 O O . ALA A 1 89 ? 40.164 19.615 -20.265 1.00 54.72 89 ALA A O 1
ATOM 7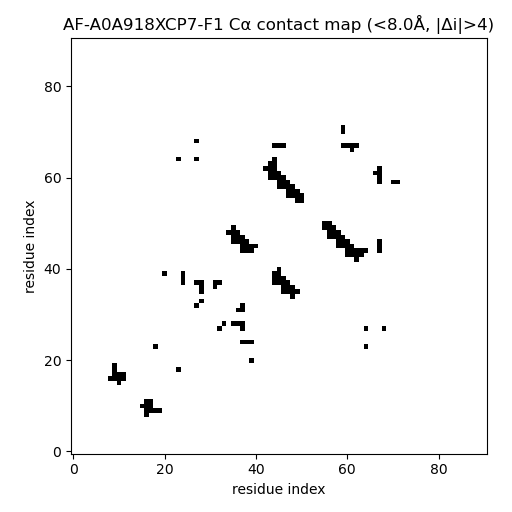24 N N . GLY A 1 90 ? 41.333 18.632 -18.601 1.00 57.56 90 GLY A N 1
ATOM 725 C CA . GLY A 1 90 ? 42.221 19.754 -18.362 1.00 57.56 90 GLY A CA 1
ATOM 726 C C . GLY A 1 90 ? 43.055 20.036 -19.609 1.00 57.56 90 GLY A C 1
ATOM 727 O O . GLY A 1 90 ? 43.522 19.105 -20.270 1.00 57.56 90 GLY A O 1
ATOM 728 N N . GLY A 1 91 ? 43.213 21.321 -19.898 1.00 48.00 91 GLY A N 1
ATOM 729 C CA . GLY A 1 91 ? 44.171 21.895 -20.829 1.00 48.00 91 GLY A CA 1
ATOM 730 C C . GLY A 1 91 ? 44.596 23.237 -20.270 1.00 48.00 91 GLY A C 1
ATOM 731 O O . GLY A 1 91 ? 43.676 23.999 -19.895 1.00 48.00 91 GLY A O 1
#

Nearest PDB structures (foldseek):
  8xih-assembly1_B  TM=5.918E-01  e=3.547E+00  Mucilaginibacter paludis DSM 18603
  4uoi-assembly4_B-3  TM=4.257E-01  e=1.418E+00  Hepatitis C virus (isolate H77)
  4uoi-assembly2_D  TM=4.379E-01  e=1.617E+00  Hepatitis C virus (isolate H77)
  4uoi-assembly1_A  TM=4.271E-01  e=1.726E+00  Hepatitis C virus (isolate H77)
  4uoi-assembly4_F  TM=4.005E-01  e=3.112E+00  Hepatitis C virus (isolate H77)

Sequence (91 aa):
MRITRHEGLHQDLTGQAWETEHETLARLRARWGHRWHIVYTGRTWIATTYHRPGHCTQVESAPTPGQLEEQLTRALAPRAPVVPPPRSAGG

Organism: NCBI:txid141693

Solvent-accessible surface area (backbone atoms only — not comparable to full-atom values): 5908 Å² total; per-residue (Å²): 137,84,82,80,78,81,87,62,89,51,52,50,101,83,67,50,77,52,76,46,74,66,53,47,48,50,52,50,37,73,73,42,43,91,66,29,56,71,50,72,76,89,66,39,39,37,35,36,32,85,53,64,95,94,49,78,67,48,76,50,72,22,75,43,71,69,57,35,52,53,51,54,54,57,71,66,47,79,76,70,78,82,70,71,73,79,77,79,76,85,128